Protein AF-A0A6M1LDL6-F1 (afdb_monomer)

Solvent-accessible surface area (backbone atoms only — not comparable to full-atom values): 5498 Å² total; per-residue (Å²): 126,68,71,87,56,58,67,47,79,45,81,68,61,91,74,73,52,41,79,46,32,85,67,51,68,71,46,45,81,18,35,38,36,36,59,64,58,75,76,70,77,44,58,40,55,47,43,36,47,77,46,52,23,46,79,42,45,17,56,57,51,49,50,56,51,50,39,55,50,46,26,71,75,66,78,42,86,54,62,58,71,60,54,54,51,50,53,57,60,69,66,51,84,128

Organism: NCBI:txid2499994

Sequence (94 aa):
GLAGVDVLISTVPKGAADELADRVPWRAGTVVFDAIYDPWPTPLAAAAEAAGCRIVSGLDLLLAQAIGQFEQFTDTPAPRPAMAAALTAARSPR

InterPro domains:
  IPR022893 Shikimate dehydrogenase family [PTHR21089] (7-83)
  IPR036291 NAD(P)-binding domain superfamily [SSF51735] (2-88)
  IPR041121 SDH, C-terminal [PF18317] (58-87)

Secondary structure (DSSP, 8-state):
--TT-SEEEE-SPTTTTGGGTTTS---TT-EEEE---SSSS-HHHHHHHHTTPEEE-HHHHHHHHHHHHHHHHHSS---HHHHHHHHHHHHS--

Mean predicted aligned error: 3.79 Å

Radius of gyration: 15.34 Å; Cα contacts (8 Å, |Δi|>4): 116; chains: 1; bounding box: 34×28×42 Å

Foldseek 3Di:
DQPPAQEAEAPDDAPPCLVVLVVHPAALNHEYEYLDDPPPDGSNVVSNVVNNHHYDYNLNVVLVVVQVVCCVVPVDHRPSVVSNVVSVVVPDDD

pLDDT: mean 93.39, std 9.11, range [41.62, 98.62]

Nearest PDB structures (foldseek):
  4p4g-assembly2_B  TM=9.297E-01  e=1.761E-08  Mycobacterium tuberculosis
  4p4l-assembly2_B  TM=9.147E-01  e=6.384E-08  Mycobacterium tuberculosis
  4p4l-assembly3_C  TM=9.162E-01  e=8.809E-08  Mycobacterium tuberculosis
  1nvt-assembly1_B  TM=8.007E-01  e=5.882E-05  Methanocaldococcus jannaschii
  7cok-assembly1_B  TM=7.723E-01  e=3.138E-04  Gluconobacter sp.

Structure (mmCIF, N/CA/C/O backbone):
data_AF-A0A6M1LDL6-F1
#
_entry.id   AF-A0A6M1LDL6-F1
#
loop_
_atom_site.group_PDB
_atom_site.id
_atom_site.type_symbol
_atom_site.label_atom_id
_atom_site.label_alt_id
_atom_site.label_comp_id
_atom_site.label_asym_id
_atom_site.label_entity_id
_atom_site.label_seq_id
_atom_site.pdbx_PDB_ins_code
_atom_site.Cartn_x
_atom_site.Cartn_y
_atom_site.Cartn_z
_atom_site.occupancy
_atom_site.B_iso_or_equiv
_atom_site.auth_seq_id
_atom_site.auth_comp_id
_atom_site.auth_asym_id
_atom_site.auth_atom_id
_atom_site.pdbx_PDB_model_num
ATOM 1 N N . GLY A 1 1 ? -0.580 5.645 25.065 1.00 60.38 1 GLY A N 1
ATOM 2 C CA . GLY A 1 1 ? -1.805 5.401 24.273 1.00 60.38 1 GLY A CA 1
ATOM 3 C C . GLY A 1 1 ? -1.623 5.991 22.890 1.00 60.38 1 GLY A C 1
ATOM 4 O O . GLY A 1 1 ? -0.800 6.883 22.758 1.00 60.38 1 GLY A O 1
ATOM 5 N N . LEU A 1 2 ? -2.356 5.514 21.882 1.00 70.56 2 LEU A N 1
ATOM 6 C CA . LEU A 1 2 ? -2.230 5.925 20.468 1.00 70.56 2 LEU A CA 1
ATOM 7 C C . LEU A 1 2 ? -2.864 7.301 20.156 1.00 70.56 2 LEU A C 1
ATOM 9 O O . LEU A 1 2 ? -3.297 7.553 19.038 1.00 70.56 2 LEU A O 1
ATOM 13 N N . ALA A 1 3 ? -2.958 8.191 21.144 1.00 74.56 3 ALA A N 1
ATOM 14 C CA . ALA A 1 3 ? -3.524 9.521 20.947 1.00 74.56 3 ALA A CA 1
ATOM 15 C C . ALA A 1 3 ? -2.525 10.425 20.209 1.00 74.56 3 ALA A C 1
ATOM 17 O O . ALA A 1 3 ? -1.343 10.434 20.543 1.00 74.56 3 ALA A O 1
ATOM 18 N N . GLY A 1 4 ? -3.009 11.200 19.233 1.00 81.81 4 GLY A N 1
ATOM 19 C CA . GLY A 1 4 ? -2.194 12.190 18.520 1.00 81.81 4 GLY A CA 1
ATOM 20 C C . GLY A 1 4 ? -1.199 11.610 17.509 1.00 81.81 4 GLY A C 1
ATOM 21 O O . GLY A 1 4 ? -0.196 12.251 17.223 1.00 81.81 4 GLY A O 1
ATOM 22 N N . VAL A 1 5 ? -1.442 10.409 16.976 1.00 90.44 5 VAL A N 1
ATOM 23 C CA . VAL A 1 5 ? -0.548 9.781 15.991 1.00 90.44 5 VAL A CA 1
ATOM 24 C C . VAL A 1 5 ? -0.676 10.455 14.623 1.00 90.44 5 VAL A C 1
ATOM 26 O O . VAL A 1 5 ? -1.755 10.484 14.025 1.00 90.44 5 VAL A O 1
ATOM 29 N N . ASP A 1 6 ? 0.442 10.954 14.096 1.00 94.81 6 ASP A N 1
ATOM 30 C CA . ASP A 1 6 ? 0.493 11.504 12.741 1.00 94.81 6 ASP A CA 1
ATOM 31 C C . ASP A 1 6 ? 0.566 10.420 11.665 1.00 94.81 6 ASP A C 1
ATOM 33 O O . ASP A 1 6 ? -0.114 10.520 10.643 1.00 94.81 6 ASP A O 1
ATOM 37 N N . VAL A 1 7 ? 1.351 9.371 11.917 1.00 96.00 7 VAL A N 1
ATOM 38 C CA . VAL A 1 7 ? 1.555 8.250 10.997 1.00 96.00 7 VAL A CA 1
ATOM 39 C C . VAL A 1 7 ? 1.503 6.936 11.767 1.00 96.00 7 VAL A C 1
ATOM 41 O O . VAL A 1 7 ? 2.225 6.763 12.748 1.00 96.00 7 VAL A O 1
ATOM 44 N N . LEU A 1 8 ? 0.677 6.001 11.305 1.00 95.81 8 LEU A N 1
ATOM 45 C CA . LEU A 1 8 ? 0.626 4.626 11.794 1.00 95.81 8 LEU A CA 1
ATOM 46 C C . LEU A 1 8 ? 1.156 3.696 10.701 1.00 95.81 8 LEU A C 1
ATOM 48 O O . LEU A 1 8 ? 0.695 3.767 9.567 1.00 95.81 8 LEU A O 1
ATOM 52 N N . ILE A 1 9 ? 2.109 2.824 11.040 1.00 97.12 9 ILE A N 1
ATOM 53 C CA . ILE A 1 9 ? 2.696 1.849 10.111 1.00 97.12 9 ILE A CA 1
ATOM 54 C C . ILE A 1 9 ? 2.434 0.441 10.650 1.00 97.12 9 ILE A C 1
ATOM 56 O O . ILE A 1 9 ? 2.941 0.082 11.712 1.00 97.12 9 ILE A O 1
ATOM 60 N N . SER A 1 10 ? 1.662 -0.353 9.913 1.00 96.69 10 SER A N 1
ATOM 61 C CA . SER A 1 10 ? 1.444 -1.775 10.169 1.00 96.69 10 SER A CA 1
ATOM 62 C C . SER A 1 10 ? 2.308 -2.614 9.232 1.00 96.69 10 SER A C 1
ATOM 64 O O . SER A 1 10 ? 2.200 -2.525 8.010 1.00 96.69 10 SER A O 1
ATOM 66 N N . THR A 1 11 ? 3.172 -3.441 9.815 1.00 96.38 11 THR A N 1
ATOM 67 C CA . THR A 1 11 ? 3.983 -4.449 9.109 1.00 96.38 11 THR A CA 1
ATOM 68 C C . THR A 1 11 ? 3.748 -5.856 9.652 1.00 96.38 11 THR A C 1
ATOM 70 O O . THR A 1 11 ? 4.499 -6.784 9.351 1.00 96.38 11 THR A O 1
ATOM 73 N N . VAL A 1 12 ? 2.726 -6.016 10.495 1.00 96.38 12 VAL A N 1
ATOM 74 C CA . VAL A 1 12 ? 2.409 -7.301 11.112 1.00 96.38 12 VAL A CA 1
ATOM 75 C C . VAL A 1 12 ? 1.679 -8.215 10.122 1.00 96.38 12 VAL A C 1
ATOM 77 O O . VAL A 1 12 ? 1.052 -7.726 9.180 1.00 96.38 12 VAL A O 1
ATO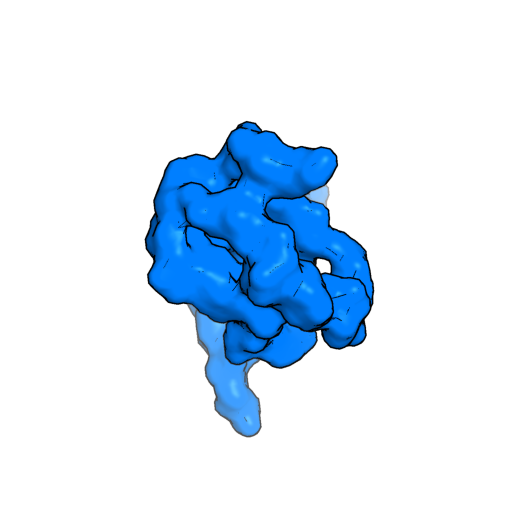M 80 N N . PRO A 1 13 ? 1.738 -9.545 10.312 1.00 95.06 13 PRO A N 1
ATOM 81 C CA . PRO A 1 13 ? 0.997 -10.479 9.475 1.00 95.06 13 PRO A CA 1
ATOM 82 C C . PRO A 1 13 ? -0.516 -10.245 9.522 1.00 95.06 13 PRO A C 1
ATOM 84 O O . PRO A 1 13 ? -1.054 -9.682 10.478 1.00 95.06 13 PRO A O 1
ATOM 87 N N . LYS A 1 14 ? -1.212 -10.771 8.510 1.00 93.75 14 LYS A N 1
ATOM 88 C CA . LYS A 1 14 ? -2.678 -10.783 8.437 1.00 93.75 14 LYS A CA 1
ATOM 89 C C . LYS A 1 14 ? -3.301 -11.243 9.758 1.00 93.75 14 LYS A C 1
ATOM 91 O O . LYS A 1 14 ? -2.902 -12.269 10.306 1.00 93.75 14 LYS A O 1
ATOM 96 N N . GLY A 1 15 ? -4.300 -10.502 10.231 1.00 94.12 15 GLY A N 1
ATOM 97 C CA . GLY A 1 15 ? -5.043 -10.810 11.451 1.00 94.12 15 GLY A CA 1
ATOM 98 C C . GLY A 1 15 ? -4.423 -10.249 12.731 1.00 94.12 15 GLY A C 1
ATOM 99 O O . GLY A 1 15 ? -5.130 -10.033 13.709 1.00 94.12 15 GLY A O 1
ATOM 100 N N . ALA A 1 16 ? -3.115 -9.968 12.749 1.00 96.12 16 ALA A N 1
ATOM 101 C CA . ALA A 1 16 ? -2.429 -9.566 13.978 1.00 96.12 16 ALA A CA 1
ATOM 102 C C . ALA A 1 16 ? -2.770 -8.136 14.438 1.00 96.12 16 ALA A C 1
ATOM 104 O O . ALA A 1 16 ? -2.610 -7.824 15.616 1.00 96.12 16 ALA A O 1
ATOM 105 N N . ALA A 1 17 ? -3.229 -7.268 13.529 1.00 94.88 17 ALA A N 1
ATOM 106 C CA . ALA A 1 17 ? -3.637 -5.896 13.838 1.00 94.88 17 ALA A CA 1
ATOM 107 C C . ALA A 1 17 ? -5.161 -5.701 13.897 1.00 94.88 17 ALA A C 1
ATOM 109 O O . ALA A 1 17 ? -5.607 -4.580 14.136 1.00 94.88 17 ALA A O 1
ATOM 110 N N . ASP A 1 18 ? -5.964 -6.747 13.696 1.00 95.00 18 ASP A N 1
ATOM 111 C CA . ASP A 1 18 ? -7.416 -6.602 13.529 1.00 95.00 18 ASP A CA 1
ATOM 112 C C . ASP A 1 18 ? -8.074 -6.004 14.780 1.00 95.00 18 ASP A C 1
ATOM 114 O O . ASP A 1 18 ? -8.872 -5.077 14.679 1.00 95.00 18 ASP A O 1
ATOM 118 N N . GLU A 1 19 ? -7.657 -6.436 15.974 1.00 93.12 19 GLU A N 1
ATOM 119 C CA . GLU A 1 19 ? -8.158 -5.894 17.247 1.00 93.12 19 GLU A CA 1
ATOM 120 C C . GLU A 1 19 ? -7.812 -4.413 17.466 1.00 93.12 19 GLU A C 1
ATOM 122 O O . GLU A 1 19 ? -8.399 -3.757 18.328 1.00 93.12 19 GLU A O 1
ATOM 127 N N . LEU A 1 20 ? -6.836 -3.865 16.732 1.00 92.56 20 LEU A N 1
ATOM 128 C CA . LEU A 1 20 ? -6.491 -2.448 16.832 1.00 92.56 20 LEU A CA 1
ATOM 129 C C . LEU A 1 20 ? -7.482 -1.557 16.083 1.00 92.56 20 LEU A C 1
ATOM 131 O O . LEU A 1 20 ? -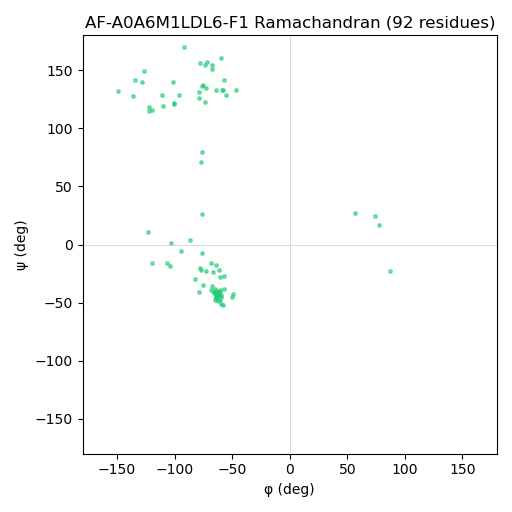7.564 -0.379 16.426 1.00 92.56 20 LEU A O 1
ATOM 135 N N . ALA A 1 21 ? -8.253 -2.094 15.132 1.00 92.50 21 ALA A N 1
ATOM 136 C CA . ALA A 1 21 ? -9.207 -1.332 14.325 1.00 92.50 21 ALA A CA 1
ATOM 137 C C . ALA A 1 21 ? -10.132 -0.444 15.182 1.00 92.50 21 ALA A C 1
ATOM 139 O O . ALA A 1 21 ? -10.293 0.740 14.883 1.00 92.50 21 ALA A O 1
ATOM 140 N N . ASP A 1 22 ? -10.621 -0.982 16.305 1.00 90.94 22 ASP A N 1
ATOM 141 C CA . ASP A 1 22 ? -11.542 -0.296 17.225 1.00 90.94 22 ASP A CA 1
ATOM 142 C C . ASP A 1 22 ? -10.843 0.418 18.397 1.00 90.94 22 ASP A C 1
ATOM 144 O O . ASP A 1 22 ? -11.480 1.094 19.207 1.00 90.94 22 ASP A O 1
ATOM 148 N N . ARG A 1 23 ? -9.521 0.259 18.537 1.00 91.38 23 ARG A N 1
ATOM 149 C CA . ARG A 1 23 ? -8.745 0.771 19.685 1.00 91.38 23 ARG A CA 1
ATOM 150 C C . ARG A 1 23 ? -7.942 2.021 19.358 1.00 91.38 23 ARG A C 1
ATOM 152 O O . ARG A 1 23 ? -7.490 2.711 20.277 1.00 91.38 23 ARG A O 1
ATOM 159 N N . VAL A 1 24 ? -7.711 2.293 18.076 1.00 91.62 24 VAL A N 1
ATOM 160 C CA . VAL A 1 24 ? -7.013 3.503 17.642 1.00 91.62 24 VAL A CA 1
ATOM 161 C C . VAL A 1 24 ? -7.990 4.683 17.675 1.00 91.62 24 VAL A C 1
ATOM 163 O O . VAL A 1 24 ? -9.043 4.624 17.043 1.00 91.62 24 VAL A O 1
ATOM 166 N N . PRO A 1 25 ? -7.661 5.787 18.369 1.00 92.56 25 PRO A N 1
ATOM 167 C CA . PRO A 1 25 ? -8.436 7.018 18.286 1.00 92.56 25 PRO A CA 1
ATOM 168 C C . PRO A 1 25 ? -8.123 7.724 16.957 1.00 92.56 25 PRO A C 1
ATOM 170 O O . PRO A 1 25 ? -7.287 8.628 16.902 1.00 92.56 25 PRO A O 1
ATOM 173 N N . TRP A 1 26 ? -8.747 7.258 15.874 1.00 92.81 26 TRP A N 1
ATOM 174 C CA . TRP A 1 26 ? -8.503 7.751 14.520 1.00 92.81 26 TRP A CA 1
ATOM 175 C C . TRP A 1 26 ? -8.739 9.259 14.390 1.00 92.81 26 TRP A C 1
ATOM 177 O O . TRP A 1 26 ? -9.691 9.815 14.939 1.00 92.81 26 TRP A O 1
ATOM 187 N N . ARG A 1 27 ? -7.881 9.921 13.607 1.00 92.94 27 ARG A N 1
ATOM 188 C CA . ARG A 1 27 ? -8.037 11.323 13.206 1.00 92.94 27 ARG A CA 1
ATOM 189 C C . ARG A 1 27 ? -7.907 11.396 11.686 1.00 92.94 27 ARG A C 1
ATOM 191 O O . ARG A 1 27 ? -7.005 10.782 11.124 1.00 92.94 27 ARG A O 1
ATOM 198 N N . ALA A 1 28 ? -8.719 12.215 11.024 1.00 92.56 28 ALA A N 1
ATOM 199 C CA . ALA A 1 28 ? -8.650 12.367 9.565 1.00 92.56 28 ALA A CA 1
ATOM 200 C C . ALA A 1 28 ? -7.254 12.804 9.058 1.00 92.56 28 ALA A C 1
ATOM 202 O O . ALA A 1 28 ? -6.845 12.473 7.953 1.00 92.56 28 ALA A O 1
ATOM 203 N N . GLY A 1 29 ? -6.475 13.511 9.887 1.00 93.06 29 GLY A N 1
ATOM 204 C CA . GLY 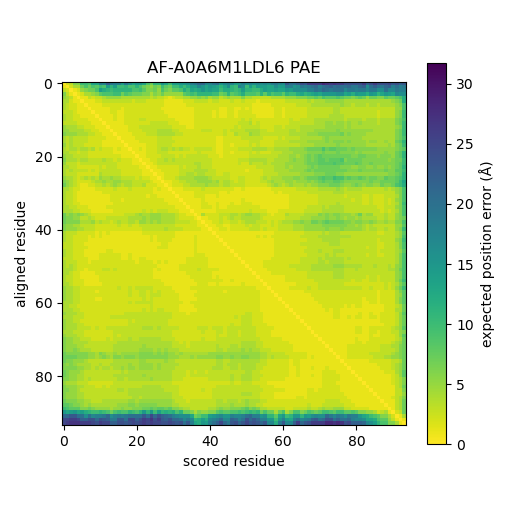A 1 29 ? -5.090 13.887 9.576 1.00 93.06 29 GLY A CA 1
ATOM 205 C C . GLY A 1 29 ? -4.052 12.762 9.702 1.00 93.06 29 GLY A C 1
ATOM 206 O O . GLY A 1 29 ? -2.891 12.984 9.371 1.00 93.06 29 GLY A O 1
ATOM 207 N N . THR A 1 30 ? -4.412 11.584 10.215 1.00 95.56 30 THR A N 1
ATOM 208 C CA . THR A 1 30 ? -3.490 10.450 10.339 1.00 95.56 30 THR A CA 1
ATOM 209 C C . THR A 1 30 ? -3.287 9.798 8.975 1.00 95.56 30 THR A C 1
ATOM 211 O O . THR A 1 30 ? -4.241 9.566 8.231 1.00 95.56 30 THR A O 1
ATOM 214 N N . VAL A 1 31 ? -2.033 9.479 8.658 1.00 97.62 31 VAL A N 1
ATOM 215 C CA . VAL A 1 31 ? -1.686 8.612 7.529 1.00 97.62 31 VAL A CA 1
ATOM 216 C C . VAL A 1 31 ? -1.504 7.194 8.049 1.00 97.62 31 VAL A C 1
ATOM 218 O O . VAL A 1 31 ? -0.754 6.973 8.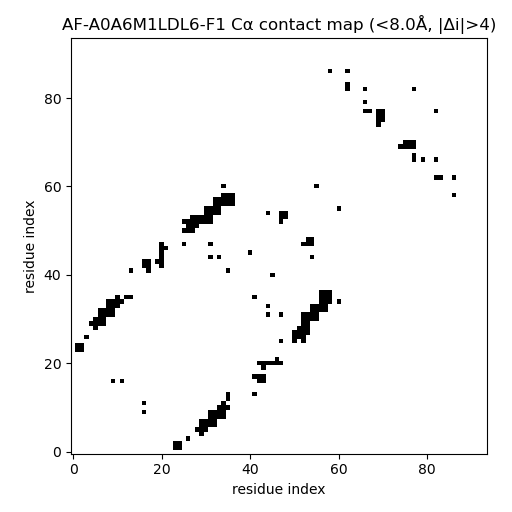999 1.00 97.62 31 VAL A O 1
ATOM 221 N N . VAL A 1 32 ? -2.167 6.230 7.424 1.00 97.31 32 VAL A N 1
ATOM 222 C CA . VAL A 1 32 ? -2.024 4.812 7.744 1.00 97.31 32 VAL A CA 1
ATOM 223 C C . VAL A 1 32 ? -1.314 4.118 6.599 1.00 97.31 32 VAL A C 1
ATOM 225 O O . VAL A 1 32 ? -1.801 4.110 5.474 1.00 97.31 32 VAL A O 1
ATOM 228 N N . PHE A 1 33 ? -0.158 3.545 6.899 1.00 98.00 33 PHE A N 1
ATOM 229 C CA . PHE A 1 33 ? 0.555 2.630 6.028 1.00 98.00 33 PHE A CA 1
ATOM 230 C C . PHE A 1 33 ? 0.282 1.201 6.496 1.00 98.00 33 PHE A C 1
ATOM 232 O O . PHE A 1 33 ? 0.606 0.867 7.635 1.00 98.00 33 PHE A O 1
ATOM 239 N N . ASP A 1 34 ? -0.268 0.350 5.638 1.00 97.50 34 ASP A N 1
ATOM 240 C CA . ASP A 1 34 ? -0.441 -1.079 5.917 1.00 97.50 34 ASP A CA 1
ATOM 241 C C . ASP A 1 34 ? 0.281 -1.891 4.842 1.00 97.50 34 ASP A C 1
ATOM 243 O O . ASP A 1 34 ? -0.026 -1.768 3.659 1.00 97.50 34 ASP A O 1
ATOM 247 N N . ALA A 1 35 ? 1.271 -2.692 5.242 1.00 96.81 35 ALA A N 1
ATOM 248 C CA . ALA A 1 35 ? 2.083 -3.484 4.321 1.00 96.81 35 ALA A CA 1
ATOM 249 C C . ALA A 1 35 ? 1.295 -4.617 3.638 1.00 96.81 35 ALA A C 1
ATOM 251 O O . ALA A 1 35 ? 1.764 -5.166 2.637 1.00 96.81 35 ALA A O 1
ATOM 252 N N . ILE A 1 36 ? 0.120 -4.982 4.159 1.00 95.81 36 ILE A N 1
ATOM 253 C CA . ILE A 1 36 ? -0.742 -5.996 3.553 1.00 95.81 36 ILE A CA 1
ATOM 254 C C . ILE A 1 36 ? -1.400 -5.427 2.289 1.00 95.81 36 ILE A C 1
ATOM 256 O O . ILE A 1 36 ? -1.918 -4.313 2.273 1.00 95.81 36 ILE A O 1
ATOM 260 N N . TYR A 1 37 ? -1.394 -6.220 1.218 1.00 90.94 37 TYR A N 1
ATOM 261 C CA . TYR A 1 37 ? -2.083 -5.915 -0.040 1.00 90.94 37 TYR A CA 1
ATOM 262 C C . TYR A 1 37 ? -3.154 -6.941 -0.430 1.00 90.94 37 TYR A C 1
ATOM 264 O O . TYR A 1 37 ? -3.972 -6.647 -1.298 1.00 90.94 37 TYR A O 1
ATOM 272 N N . ASP A 1 38 ? -3.150 -8.128 0.182 1.00 89.12 38 ASP A N 1
ATOM 273 C CA . ASP A 1 38 ? -4.172 -9.159 0.004 1.00 89.12 38 ASP A CA 1
ATOM 274 C C . ASP A 1 38 ? -4.321 -9.991 1.295 1.00 89.12 38 ASP A C 1
ATOM 276 O O . ASP A 1 38 ? -3.310 -10.427 1.862 1.00 89.12 38 ASP A O 1
ATOM 280 N N . PRO A 1 39 ? -5.551 -10.222 1.790 1.00 90.31 39 PRO A N 1
ATOM 281 C CA . PRO A 1 39 ? -6.811 -9.616 1.348 1.00 90.31 39 PRO A CA 1
ATOM 282 C C . PRO A 1 39 ? -6.876 -8.116 1.670 1.00 90.31 39 PRO A C 1
ATOM 284 O O . PRO A 1 39 ? -6.241 -7.651 2.617 1.00 90.31 39 PRO A O 1
ATOM 287 N N . TRP A 1 40 ? -7.671 -7.370 0.900 1.00 91.88 40 TRP A N 1
ATOM 288 C CA . TRP A 1 40 ? -7.844 -5.925 1.062 1.00 91.88 40 TRP A CA 1
ATOM 289 C C . TRP A 1 40 ? -9.325 -5.502 0.989 1.00 91.88 40 TRP A C 1
ATOM 291 O O . TRP A 1 40 ? -10.045 -6.029 0.136 1.00 91.88 40 TRP A O 1
ATOM 301 N N . PRO A 1 41 ? -9.783 -4.533 1.812 1.00 94.75 41 PRO A N 1
ATOM 302 C CA . PRO A 1 41 ? -9.041 -3.857 2.885 1.00 94.75 41 PRO A CA 1
ATOM 303 C C . PRO A 1 41 ? -8.822 -4.746 4.120 1.00 94.75 41 PRO A C 1
ATOM 305 O O . PRO A 1 41 ? -9.599 -5.664 4.383 1.00 94.75 41 PRO A O 1
ATOM 308 N N . THR A 1 42 ? -7.767 -4.469 4.894 1.00 97.06 42 THR A N 1
ATOM 309 C CA . THR A 1 42 ? -7.621 -5.024 6.254 1.00 97.06 42 THR A CA 1
ATOM 310 C C . THR A 1 42 ? -8.617 -4.342 7.205 1.00 97.06 42 THR A C 1
ATOM 312 O O . THR A 1 42 ? -9.023 -3.209 6.933 1.00 97.06 42 THR A O 1
ATOM 315 N N . PRO A 1 43 ? -9.004 -4.956 8.341 1.00 97.06 43 PRO A N 1
ATOM 316 C CA . PRO A 1 43 ? -9.869 -4.289 9.322 1.00 97.06 43 PRO A CA 1
ATOM 317 C C . PRO A 1 43 ? -9.292 -2.965 9.839 1.00 97.06 43 PRO A C 1
ATOM 319 O O . PRO A 1 43 ? -10.019 -1.986 9.986 1.00 97.06 43 PRO A O 1
ATOM 322 N N . LEU A 1 44 ? -7.971 -2.908 10.041 1.00 96.50 44 LEU A N 1
ATOM 323 C CA . LEU A 1 44 ? -7.265 -1.689 10.436 1.00 96.50 44 LEU A CA 1
ATOM 324 C C . LEU A 1 44 ? -7.390 -0.587 9.371 1.00 96.50 44 LEU A C 1
ATOM 326 O O . LEU A 1 44 ? -7.735 0.547 9.700 1.00 96.50 44 LEU A O 1
ATOM 330 N N . ALA A 1 45 ? -7.132 -0.920 8.101 1.00 97.12 45 ALA A N 1
ATOM 331 C CA . ALA A 1 45 ? -7.244 0.025 6.994 1.00 97.12 45 ALA A CA 1
ATOM 332 C C . ALA A 1 45 ? -8.693 0.489 6.786 1.00 97.12 45 ALA A C 1
ATOM 334 O O . ALA A 1 45 ? -8.921 1.679 6.593 1.00 97.12 45 ALA A O 1
ATOM 335 N N . ALA A 1 46 ? -9.667 -0.420 6.897 1.00 97.44 46 ALA A N 1
ATOM 336 C CA . ALA A 1 46 ? -11.086 -0.100 6.774 1.00 97.44 46 ALA A CA 1
ATOM 337 C C . ALA A 1 46 ? -11.560 0.866 7.875 1.00 97.44 46 ALA A C 1
ATOM 339 O O . ALA A 1 46 ? -12.260 1.835 7.584 1.00 97.44 46 ALA A O 1
ATOM 340 N N . ALA A 1 47 ? -11.153 0.646 9.131 1.00 96.94 47 ALA A N 1
ATOM 341 C CA . ALA A 1 47 ? -11.497 1.540 10.237 1.00 96.94 47 ALA A CA 1
ATOM 342 C C . ALA A 1 47 ? -10.862 2.932 10.077 1.00 96.94 47 ALA A C 1
ATOM 344 O O . ALA A 1 47 ? -11.523 3.949 10.293 1.00 96.94 47 ALA A O 1
ATOM 345 N N . ALA A 1 48 ? -9.602 2.986 9.640 1.00 96.69 48 ALA A N 1
ATOM 346 C CA . ALA A 1 48 ? -8.916 4.239 9.349 1.00 96.69 48 ALA A CA 1
ATOM 347 C C . ALA A 1 48 ? -9.567 5.004 8.183 1.00 96.69 48 ALA A C 1
ATOM 349 O O . ALA A 1 48 ? -9.799 6.210 8.281 1.00 96.69 48 ALA A O 1
ATOM 350 N N . GLU A 1 49 ? -9.900 4.314 7.092 1.00 96.94 49 GLU A N 1
ATOM 351 C CA . GLU A 1 49 ? -10.576 4.900 5.931 1.00 96.94 49 GLU A CA 1
ATOM 352 C C . GLU A 1 49 ? -11.957 5.453 6.312 1.00 96.94 49 GLU A C 1
ATOM 354 O O . GLU A 1 49 ? -12.280 6.591 5.968 1.00 96.94 49 GLU A O 1
ATOM 359 N N . ALA A 1 50 ? -12.734 4.714 7.114 1.00 97.06 50 ALA A N 1
ATOM 360 C CA . ALA A 1 50 ? -14.023 5.173 7.638 1.00 97.06 50 ALA A CA 1
ATOM 361 C C . ALA A 1 50 ? -13.906 6.436 8.515 1.00 97.06 50 ALA A C 1
ATOM 363 O O . ALA A 1 50 ? -14.836 7.242 8.571 1.00 97.06 50 ALA A O 1
ATOM 364 N N . ALA A 1 51 ? -12.758 6.642 9.165 1.00 95.94 51 ALA A N 1
ATOM 365 C CA . ALA A 1 51 ? -12.445 7.844 9.936 1.00 95.94 51 ALA A CA 1
ATOM 366 C C . ALA A 1 51 ? -11.841 8.991 9.096 1.00 95.94 51 ALA A C 1
ATOM 368 O O . ALA A 1 51 ? -11.464 10.033 9.643 1.00 95.94 51 ALA A O 1
ATOM 369 N N . GLY A 1 52 ? -11.739 8.819 7.774 1.00 9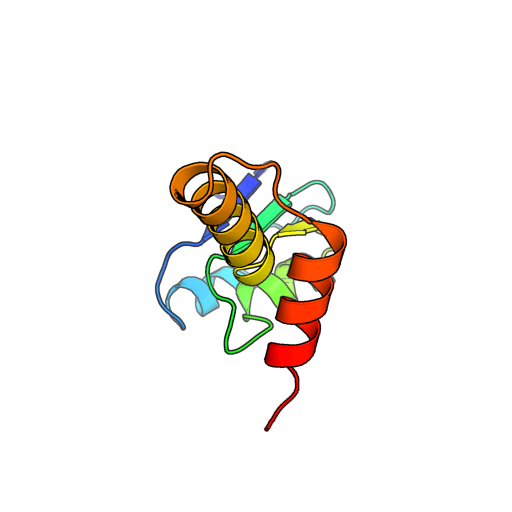6.69 52 GLY A N 1
ATOM 370 C CA . GLY A 1 52 ? -11.199 9.813 6.847 1.00 96.69 52 GLY A CA 1
ATOM 371 C C . GLY A 1 52 ? -9.674 9.908 6.846 1.00 96.69 52 GLY A C 1
ATOM 372 O O . GLY A 1 52 ? -9.134 10.910 6.378 1.00 96.69 52 GLY A O 1
ATOM 373 N N . CYS A 1 53 ? -8.969 8.909 7.386 1.00 97.19 53 CYS A N 1
ATOM 374 C CA . CYS A 1 53 ? -7.514 8.843 7.317 1.00 97.19 53 CYS A CA 1
ATOM 375 C C . CYS A 1 53 ? -7.042 8.608 5.876 1.00 97.19 53 CYS A C 1
ATOM 377 O O . CYS A 1 53 ? -7.697 7.935 5.078 1.00 97.19 53 CYS A O 1
ATOM 379 N N . ARG A 1 54 ? -5.843 9.098 5.553 1.00 97.62 54 ARG A N 1
ATOM 380 C CA . ARG A 1 54 ? -5.182 8.763 4.287 1.00 97.62 54 ARG A CA 1
ATOM 381 C C . ARG A 1 54 ? -4.555 7.377 4.385 1.00 97.62 54 ARG A C 1
ATOM 383 O O . ARG A 1 54 ? -3.775 7.136 5.302 1.00 97.62 54 ARG A O 1
ATOM 390 N N . ILE A 1 55 ? -4.804 6.524 3.397 1.00 97.56 55 ILE A N 1
ATOM 391 C CA . ILE A 1 55 ? -4.226 5.178 3.330 1.00 97.56 55 ILE A CA 1
ATOM 392 C C . ILE A 1 55 ? -3.048 5.123 2.347 1.00 97.56 55 ILE A C 1
ATOM 394 O O . ILE A 1 55 ? -3.086 5.729 1.275 1.00 97.56 55 ILE A O 1
ATOM 398 N N . VAL A 1 56 ? -2.006 4.386 2.728 1.00 97.62 56 VAL A N 1
ATOM 399 C CA . VAL A 1 56 ? -0.931 3.879 1.870 1.00 97.62 56 VAL A CA 1
ATOM 400 C C . VAL A 1 56 ? -0.921 2.359 2.031 1.00 97.62 56 VAL A C 1
ATOM 402 O O . VAL A 1 56 ? -0.691 1.841 3.120 1.00 97.62 56 VAL A O 1
ATOM 405 N N . SER A 1 57 ? -1.236 1.643 0.963 1.00 96.00 57 SER A N 1
ATOM 406 C CA . SER A 1 57 ? -1.448 0.194 0.974 1.00 96.00 57 SER A CA 1
ATOM 407 C C . SER A 1 57 ? -0.175 -0.592 0.657 1.00 96.00 57 SER A C 1
ATOM 409 O O . SER A 1 57 ? 0.805 -0.054 0.129 1.00 96.00 57 SER A O 1
ATOM 411 N N . GLY A 1 58 ? -0.224 -1.910 0.856 1.00 95.88 58 GLY A N 1
ATOM 412 C CA . GLY A 1 58 ? 0.850 -2.805 0.435 1.00 95.88 58 GLY A CA 1
ATOM 413 C C . GLY A 1 58 ? 1.091 -2.786 -1.080 1.00 95.88 58 GLY A C 1
ATOM 414 O O . GLY A 1 58 ? 2.187 -3.108 -1.529 1.00 95.88 58 GLY A O 1
ATOM 415 N N . LEU A 1 59 ? 0.106 -2.370 -1.887 1.00 95.50 59 LEU A N 1
ATOM 416 C CA . LEU A 1 59 ? 0.280 -2.207 -3.334 1.00 95.50 59 LEU A CA 1
ATOM 417 C C . LEU A 1 59 ? 1.074 -0.945 -3.675 1.00 95.50 59 LEU A C 1
ATOM 419 O O . LEU A 1 59 ? 1.876 -0.971 -4.606 1.00 95.50 59 LEU A O 1
A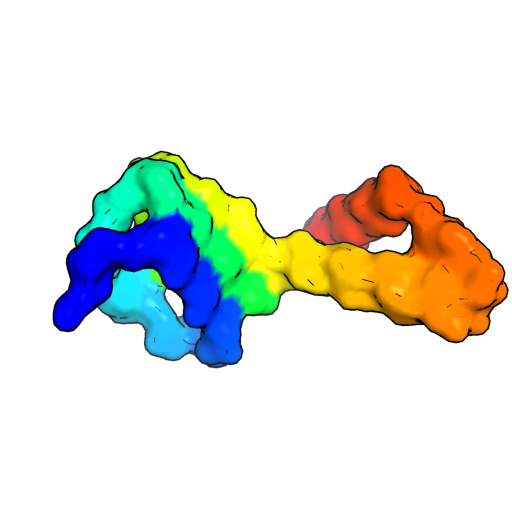TOM 423 N N . ASP A 1 60 ? 0.899 0.133 -2.907 1.00 96.12 60 ASP A N 1
ATOM 424 C CA . ASP A 1 60 ? 1.724 1.338 -3.041 1.00 96.12 60 ASP A CA 1
ATOM 425 C C . ASP A 1 60 ? 3.183 1.023 -2.688 1.00 96.12 60 ASP A C 1
ATOM 427 O O . ASP A 1 60 ? 4.103 1.432 -3.401 1.00 96.12 60 ASP A O 1
ATOM 431 N N . LEU A 1 61 ? 3.389 0.220 -1.635 1.00 96.69 61 LEU A N 1
ATOM 432 C CA . LEU A 1 61 ? 4.699 -0.322 -1.276 1.00 96.69 61 LEU A CA 1
ATOM 433 C C . LEU A 1 61 ? 5.288 -1.169 -2.413 1.00 96.69 61 LEU A C 1
ATOM 435 O O . LEU A 1 61 ? 6.428 -0.935 -2.816 1.00 96.69 61 LEU A O 1
ATOM 439 N N . LEU A 1 62 ? 4.518 -2.123 -2.943 1.00 96.75 62 LEU A N 1
ATOM 440 C CA . LEU A 1 62 ? 4.960 -3.018 -4.013 1.00 96.75 62 LEU A CA 1
ATOM 441 C C . LEU A 1 62 ? 5.367 -2.237 -5.270 1.00 96.75 62 LEU A C 1
ATOM 443 O O . LEU A 1 62 ? 6.415 -2.511 -5.854 1.00 96.75 62 LEU A O 1
ATOM 447 N N . LEU A 1 63 ? 4.582 -1.231 -5.665 1.00 97.50 63 LEU A N 1
ATOM 448 C CA . LEU A 1 63 ? 4.912 -0.371 -6.801 1.00 97.50 63 LEU A CA 1
ATOM 449 C C . LEU A 1 63 ? 6.193 0.433 -6.549 1.00 97.50 63 LEU A C 1
ATOM 451 O O . LEU A 1 63 ? 7.057 0.492 -7.424 1.00 97.50 63 LEU A O 1
ATOM 455 N N . ALA A 1 64 ? 6.332 1.040 -5.366 1.00 97.56 64 ALA A N 1
ATOM 456 C CA . ALA A 1 64 ? 7.517 1.817 -5.009 1.00 97.56 64 ALA A CA 1
ATOM 457 C C . ALA A 1 64 ? 8.793 0.958 -5.025 1.00 97.56 64 ALA A C 1
ATOM 459 O O . ALA A 1 64 ? 9.826 1.393 -5.537 1.00 97.56 64 ALA A O 1
ATOM 460 N N . GLN A 1 65 ? 8.710 -0.279 -4.529 1.00 98.00 65 GLN A N 1
ATOM 461 C CA . GLN A 1 65 ? 9.802 -1.251 -4.586 1.00 98.00 65 GLN A CA 1
ATOM 462 C C . GLN A 1 65 ? 10.134 -1.646 -6.028 1.00 98.00 65 GLN A C 1
ATOM 464 O O . GLN A 1 65 ? 11.301 -1.600 -6.415 1.00 98.00 65 GLN A O 1
ATOM 469 N N . ALA A 1 66 ? 9.121 -1.978 -6.834 1.00 98.06 66 ALA A N 1
ATOM 470 C CA . ALA A 1 66 ? 9.305 -2.384 -8.224 1.00 98.06 66 ALA A CA 1
ATOM 471 C C . ALA A 1 66 ? 9.965 -1.282 -9.066 1.00 98.06 66 ALA A C 1
ATOM 473 O O . ALA A 1 66 ? 10.825 -1.576 -9.893 1.00 98.06 66 ALA A O 1
ATOM 474 N N . ILE A 1 67 ? 9.604 -0.015 -8.838 1.00 98.62 67 ILE A N 1
ATOM 475 C CA . ILE A 1 67 ? 10.235 1.145 -9.486 1.00 98.62 67 ILE A CA 1
ATOM 476 C C . ILE A 1 67 ? 11.740 1.171 -9.201 1.00 98.62 67 ILE A C 1
ATOM 478 O O . ILE A 1 67 ? 12.535 1.228 -10.137 1.00 98.62 67 ILE A O 1
ATOM 482 N N . GLY A 1 68 ? 12.132 1.077 -7.926 1.00 98.12 68 GLY A N 1
ATOM 483 C CA . GLY A 1 68 ? 13.545 1.090 -7.544 1.00 98.12 68 GLY A CA 1
ATOM 484 C C . GLY A 1 68 ? 14.312 -0.120 -8.080 1.00 98.12 68 GLY A C 1
ATOM 485 O O . GLY A 1 68 ? 15.446 0.021 -8.527 1.00 98.12 68 GLY A O 1
ATOM 486 N N . GLN A 1 69 ? 13.685 -1.299 -8.082 1.00 98.62 69 GLN A N 1
ATOM 487 C CA . GLN A 1 69 ? 14.259 -2.516 -8.661 1.00 98.62 69 GLN A CA 1
ATOM 488 C C . GLN A 1 69 ? 14.479 -2.378 -10.171 1.00 98.62 69 GLN A C 1
ATOM 490 O O . GLN A 1 69 ? 15.553 -2.711 -10.661 1.00 98.62 69 GLN A O 1
ATOM 495 N N . PHE A 1 70 ? 13.496 -1.856 -10.909 1.00 98.62 70 PHE A N 1
ATOM 496 C CA . PHE A 1 70 ? 13.611 -1.646 -12.351 1.00 98.62 70 PHE A CA 1
ATOM 497 C C . PHE A 1 70 ? 14.758 -0.691 -12.690 1.00 98.62 70 PHE A C 1
ATOM 499 O O . PHE A 1 70 ? 15.584 -1.010 -13.545 1.00 98.62 70 PHE A O 1
ATOM 506 N N . GLU A 1 71 ? 14.835 0.448 -11.996 1.00 98.62 71 GLU A N 1
ATOM 507 C CA . GLU A 1 71 ? 15.902 1.437 -12.188 1.00 98.62 71 GLU A CA 1
ATOM 508 C C . GLU A 1 71 ? 17.282 0.814 -11.910 1.00 98.62 71 GLU A C 1
ATOM 510 O O . GLU A 1 71 ? 18.185 0.940 -12.732 1.00 98.62 71 GLU A O 1
ATOM 515 N N . GLN A 1 72 ? 17.427 0.049 -10.822 1.00 98.50 72 GLN A N 1
ATOM 516 C CA . GLN A 1 72 ? 18.688 -0.621 -10.468 1.00 98.50 72 GLN A CA 1
ATOM 517 C C . GLN A 1 72 ? 19.092 -1.741 -11.435 1.00 98.50 72 GLN A C 1
ATOM 519 O O . GLN A 1 72 ? 20.280 -1.950 -11.666 1.00 98.50 72 GLN A O 1
ATOM 524 N N . PHE A 1 73 ? 18.134 -2.494 -11.977 1.00 98.44 73 PHE A N 1
ATOM 525 C CA . PHE A 1 73 ? 18.429 -3.631 -12.857 1.00 98.44 73 PHE A CA 1
ATOM 526 C C . PHE A 1 73 ? 18.701 -3.225 -14.299 1.00 98.44 73 PHE A C 1
ATOM 528 O O . PHE A 1 73 ? 19.411 -3.934 -15.008 1.00 98.44 73 PHE A O 1
ATOM 535 N N . THR A 1 74 ? 18.101 -2.126 -14.747 1.00 98.25 74 THR A N 1
ATOM 536 C CA . THR A 1 74 ? 18.155 -1.712 -16.153 1.00 98.25 74 THR A CA 1
ATOM 537 C C . THR A 1 74 ? 19.054 -0.509 -16.389 1.00 98.25 74 THR A C 1
ATOM 539 O O . THR A 1 74 ? 19.391 -0.251 -17.540 1.00 98.25 74 THR A O 1
ATOM 542 N N . ASP A 1 75 ? 19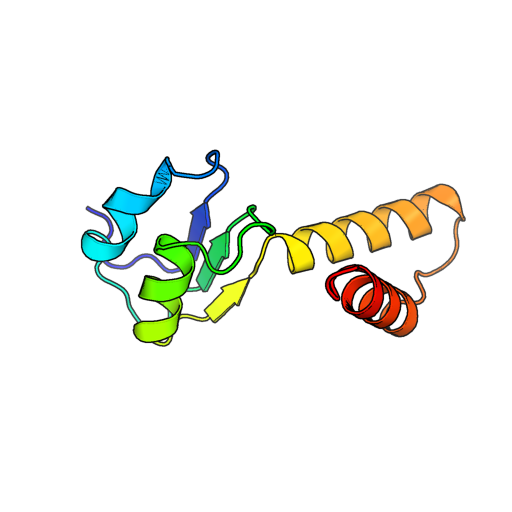.417 0.225 -15.332 1.00 98.25 75 ASP A N 1
ATOM 543 C CA . ASP A 1 75 ? 20.082 1.531 -15.412 1.00 98.25 75 ASP A CA 1
ATOM 544 C C . ASP A 1 75 ? 19.276 2.558 -16.239 1.00 98.25 75 ASP A C 1
ATOM 546 O O . ASP A 1 75 ? 19.813 3.481 -16.849 1.00 98.25 75 ASP A O 1
ATOM 550 N N . THR A 1 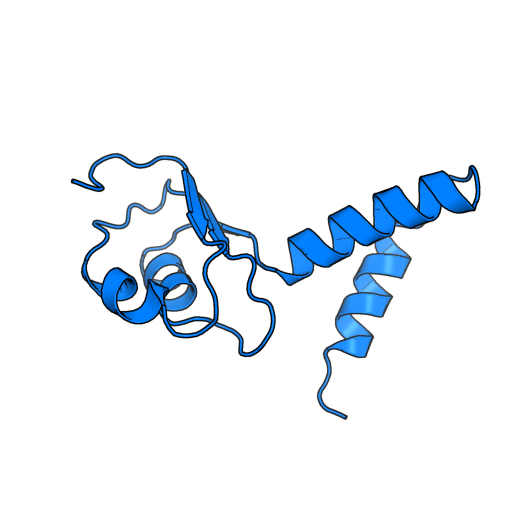76 ? 17.945 2.394 -16.284 1.00 98.12 76 THR A N 1
ATOM 551 C CA . THR A 1 76 ? 17.023 3.292 -16.994 1.00 98.12 76 THR A CA 1
ATOM 552 C C . THR A 1 76 ? 15.905 3.799 -16.081 1.00 98.12 76 THR A C 1
ATOM 554 O O . THR A 1 76 ? 15.478 3.073 -15.181 1.00 98.12 76 THR A O 1
ATOM 557 N N . PRO A 1 77 ? 15.379 5.023 -16.299 1.00 98.56 77 PRO A N 1
ATOM 558 C CA . PRO A 1 77 ? 14.256 5.534 -15.517 1.00 98.56 77 PRO A CA 1
ATOM 559 C C . PRO A 1 77 ? 13.026 4.624 -15.607 1.00 98.56 77 PRO A C 1
ATOM 561 O O . PRO A 1 77 ? 12.603 4.246 -16.703 1.00 98.56 77 PRO A O 1
ATOM 564 N N . ALA A 1 78 ? 12.401 4.323 -14.466 1.00 98.38 78 ALA A N 1
ATOM 565 C CA . ALA A 1 78 ? 11.213 3.478 -14.445 1.00 98.38 78 ALA A CA 1
ATOM 566 C C . ALA A 1 78 ? 10.038 4.131 -15.198 1.00 98.38 78 ALA A C 1
ATOM 568 O O . ALA A 1 78 ? 9.688 5.285 -14.918 1.00 98.38 78 ALA A O 1
ATOM 569 N N . PRO A 1 79 ? 9.334 3.398 -16.082 1.00 98.12 79 PRO A N 1
ATOM 570 C CA . PRO A 1 79 ? 8.117 3.879 -16.729 1.00 98.12 79 PRO A CA 1
ATOM 571 C C . PRO A 1 79 ? 6.928 3.812 -15.754 1.00 98.12 79 PRO A C 1
ATOM 573 O O . PRO A 1 79 ? 6.023 2.986 -15.889 1.00 98.12 79 PRO A O 1
ATOM 576 N N . ARG A 1 80 ? 6.922 4.697 -14.748 1.00 98.00 80 ARG A N 1
ATOM 577 C CA . ARG A 1 80 ? 5.997 4.667 -13.595 1.00 98.00 80 ARG A CA 1
ATOM 578 C C . ARG A 1 80 ? 4.513 4.527 -13.975 1.00 98.00 80 ARG A C 1
ATOM 580 O O . ARG A 1 80 ? 3.857 3.679 -13.373 1.00 98.00 80 ARG A O 1
ATOM 587 N N . PRO A 1 81 ? 3.965 5.262 -14.971 1.00 98.00 81 PRO A N 1
ATOM 588 C CA . PRO A 1 81 ? 2.560 5.099 -15.355 1.00 98.00 81 PRO A CA 1
ATOM 589 C C . PRO A 1 81 ? 2.246 3.700 -15.899 1.00 98.00 81 PRO A C 1
ATOM 591 O O . PRO A 1 81 ? 1.215 3.125 -15.559 1.00 98.00 81 PRO A O 1
ATOM 594 N N . ALA A 1 82 ? 3.151 3.126 -16.699 1.00 98.12 82 ALA A N 1
ATOM 595 C CA . ALA A 1 82 ? 2.980 1.783 -17.249 1.00 98.12 82 ALA A CA 1
ATOM 596 C C . ALA A 1 82 ? 3.067 0.715 -16.150 1.00 98.12 82 ALA A C 1
ATOM 598 O O . ALA A 1 82 ? 2.271 -0.220 -16.137 1.00 98.12 82 ALA A O 1
ATOM 599 N N . MET A 1 83 ? 3.979 0.883 -15.188 1.00 98.19 83 MET A N 1
ATOM 600 C CA . MET A 1 83 ? 4.107 -0.025 -14.044 1.00 98.19 83 MET A CA 1
ATOM 601 C C . MET A 1 83 ? 2.874 0.019 -13.132 1.00 98.19 83 MET A C 1
ATOM 603 O O . MET A 1 83 ? 2.379 -1.029 -12.723 1.00 98.19 83 MET A O 1
ATOM 607 N N . ALA A 1 84 ? 2.326 1.209 -12.864 1.00 96.56 84 ALA A N 1
ATOM 608 C CA . ALA A 1 84 ? 1.090 1.364 -12.094 1.00 96.56 84 ALA A CA 1
ATOM 609 C C . ALA A 1 84 ? -0.120 0.723 -12.801 1.00 96.56 84 ALA A C 1
ATOM 611 O O . ALA A 1 84 ? -0.933 0.039 -12.168 1.00 96.56 84 ALA A O 1
ATOM 612 N N . ALA A 1 85 ? -0.223 0.898 -14.123 1.00 96.38 85 ALA A N 1
ATOM 613 C CA . ALA A 1 85 ? -1.251 0.251 -14.933 1.00 96.38 85 ALA A CA 1
ATOM 614 C C . ALA A 1 85 ? -1.107 -1.281 -14.916 1.00 96.38 85 ALA A C 1
ATOM 616 O O . ALA A 1 85 ? -2.097 -1.986 -14.723 1.00 96.38 85 ALA A O 1
ATOM 617 N N . ALA A 1 86 ? 0.121 -1.796 -15.042 1.00 96.88 86 ALA A N 1
ATOM 618 C CA . ALA A 1 86 ? 0.403 -3.229 -14.984 1.00 96.88 86 ALA A CA 1
ATOM 619 C C . ALA A 1 86 ? 0.033 -3.835 -13.621 1.00 96.88 86 ALA A C 1
ATOM 621 O O . ALA A 1 86 ? -0.604 -4.886 -13.574 1.00 96.88 86 ALA A O 1
ATOM 622 N N . LEU A 1 87 ? 0.356 -3.147 -12.519 1.00 95.25 87 LEU A N 1
ATOM 623 C CA . LEU A 1 87 ? -0.032 -3.572 -11.173 1.00 95.25 87 LEU A CA 1
ATOM 624 C C . LEU A 1 87 ? -1.558 -3.620 -11.009 1.00 95.25 87 LEU A C 1
ATOM 626 O O . LEU A 1 87 ? -2.100 -4.586 -10.474 1.00 95.25 87 LEU A O 1
ATOM 630 N N . THR A 1 88 ? -2.262 -2.601 -11.511 1.00 92.75 88 THR A N 1
ATOM 631 C CA . THR A 1 88 ? -3.732 -2.546 -11.467 1.00 92.75 88 THR A CA 1
ATOM 632 C C . THR A 1 88 ? -4.359 -3.690 -12.265 1.00 92.75 88 THR A C 1
ATOM 634 O O . THR A 1 88 ? -5.294 -4.332 -11.786 1.00 92.75 88 THR A O 1
ATOM 637 N N . ALA A 1 89 ? -3.827 -3.983 -13.454 1.00 93.38 89 ALA A N 1
ATOM 638 C CA . ALA A 1 89 ? -4.294 -5.086 -14.288 1.00 93.38 89 ALA A CA 1
ATOM 639 C C . ALA A 1 89 ? -4.071 -6.449 -13.611 1.00 93.38 89 ALA A C 1
ATOM 641 O O . ALA A 1 89 ? -4.985 -7.270 -13.588 1.00 93.38 89 ALA A O 1
ATOM 642 N N . ALA A 1 90 ? -2.899 -6.665 -13.003 1.00 89.94 90 ALA A N 1
ATOM 643 C CA . ALA A 1 90 ? -2.541 -7.922 -12.343 1.00 89.94 90 ALA A CA 1
ATOM 644 C C . ALA A 1 90 ? -3.374 -8.235 -11.086 1.00 89.94 90 ALA A C 1
ATOM 646 O O . ALA A 1 90 ? -3.491 -9.398 -10.712 1.00 89.94 90 ALA A O 1
ATOM 647 N N . ARG A 1 91 ? -3.954 -7.214 -10.439 1.00 83.50 91 ARG A N 1
ATOM 648 C CA . ARG A 1 91 ? -4.82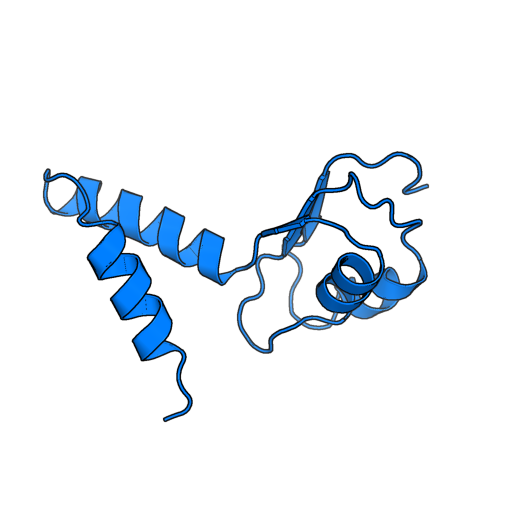3 -7.363 -9.260 1.00 83.50 91 ARG A CA 1
ATOM 649 C C . ARG A 1 91 ? -6.239 -7.837 -9.597 1.00 83.50 91 ARG A C 1
ATOM 651 O O . ARG A 1 91 ? -6.931 -8.328 -8.710 1.00 83.50 91 ARG A O 1
ATOM 658 N N . SER A 1 92 ? -6.703 -7.645 -10.834 1.00 69.25 92 SER A N 1
ATOM 659 C CA . SER A 1 92 ? -8.053 -8.081 -11.216 1.00 69.25 92 SER A CA 1
ATOM 660 C C . SER A 1 92 ? -8.167 -9.592 -10.989 1.00 69.25 92 SER A C 1
ATOM 662 O O . SER A 1 92 ? -7.231 -10.304 -11.361 1.00 69.25 92 SER A O 1
ATOM 664 N N . PRO A 1 93 ? -9.248 -10.091 -10.356 1.00 57.06 93 PRO A N 1
ATOM 665 C CA . PRO A 1 93 ? -9.375 -11.513 -10.072 1.00 57.06 93 PRO A CA 1
ATOM 666 C C . PRO A 1 93 ? -9.232 -12.282 -11.383 1.00 57.06 93 PRO A C 1
ATOM 668 O O . PRO A 1 93 ? -9.856 -11.931 -12.387 1.00 57.06 93 PRO A O 1
ATOM 671 N N . ARG A 1 94 ? -8.347 -13.276 -11.371 1.00 41.62 94 ARG A N 1
ATOM 672 C CA . ARG A 1 94 ? -8.260 -14.239 -12.460 1.00 41.62 94 ARG A CA 1
ATOM 673 C C . ARG A 1 94 ? -9.503 -15.117 -12.477 1.00 41.62 94 ARG A C 1
ATOM 675 O O . ARG A 1 94 ? -9.988 -15.445 -11.372 1.00 41.62 94 ARG A O 1
#